Protein AF-A0A0R0M5F0-F1 (afdb_monomer_lite)

Secondary structure (DSSP, 8-state):
---HHHHHHHTBTSEEEEEES-SSS-EEEEEEEEE-TT--EEEESSSEEEE-GGGEEEEE--

Structure (mmCIF, N/CA/C/O backbone):
data_AF-A0A0R0M5F0-F1
#
_entry.id   AF-A0A0R0M5F0-F1
#
loop_
_atom_site.group_PDB
_atom_site.id
_atom_site.type_symbol
_atom_site.label_atom_id
_atom_site.label_alt_id
_atom_site.label_comp_id
_atom_site.label_asym_id
_atom_site.label_entity_id
_atom_site.label_seq_id
_atom_site.pdbx_PDB_ins_code
_atom_site.Cartn_x
_atom_site.Cartn_y
_atom_site.Cartn_z
_atom_site.occupancy
_atom_site.B_iso_or_equiv
_atom_site.auth_seq_id
_atom_site.auth_comp_id
_atom_site.auth_asym_id
_atom_site.auth_atom_id
_atom_site.pdbx_PDB_model_num
ATOM 1 N N . MET A 1 1 ? 6.310 -14.993 -12.903 1.00 60.25 1 MET A N 1
ATOM 2 C CA . MET A 1 1 ? 6.328 -13.882 -11.926 1.00 60.25 1 MET A CA 1
ATOM 3 C C . MET A 1 1 ? 4.922 -13.297 -11.906 1.00 60.25 1 MET A C 1
ATOM 5 O O . MET A 1 1 ? 4.387 -13.113 -12.992 1.00 60.25 1 MET A O 1
ATOM 9 N N . ARG A 1 2 ? 4.271 -13.118 -10.74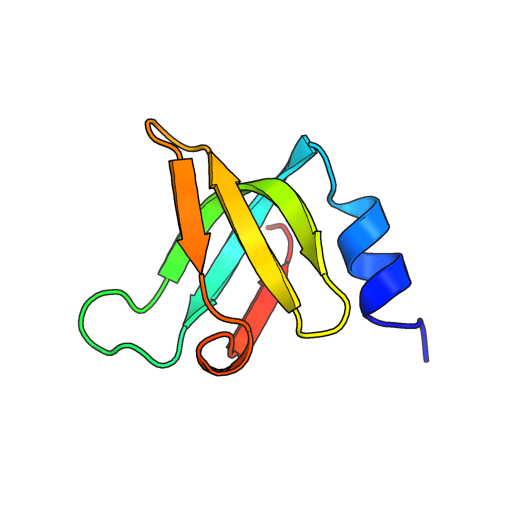6 1.00 74.12 2 ARG A N 1
ATOM 10 C CA . ARG A 1 2 ? 2.986 -12.389 -10.705 1.00 74.12 2 ARG A CA 1
ATOM 11 C C . ARG A 1 2 ? 3.275 -10.906 -10.938 1.00 74.12 2 ARG A C 1
ATOM 13 O O . ARG A 1 2 ? 4.278 -10.415 -10.432 1.00 74.12 2 ARG A O 1
ATOM 20 N N . ASP A 1 3 ? 2.423 -10.240 -11.708 1.00 91.81 3 ASP A N 1
ATOM 21 C CA . ASP A 1 3 ? 2.484 -8.791 -11.902 1.00 91.81 3 ASP A CA 1
ATOM 22 C C . ASP A 1 3 ? 2.307 -8.085 -10.538 1.00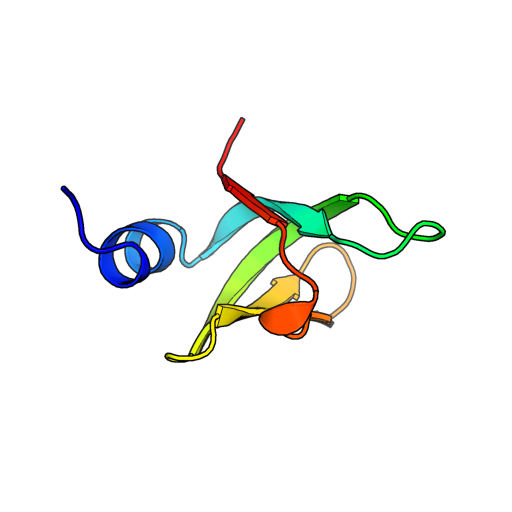 91.81 3 ASP A C 1
ATOM 24 O O . ASP A 1 3 ? 1.300 -8.337 -9.863 1.00 91.81 3 ASP A O 1
ATOM 28 N N . PRO A 1 4 ? 3.260 -7.241 -10.103 1.00 92.56 4 PRO A N 1
ATOM 29 C CA . PRO A 1 4 ? 3.161 -6.501 -8.848 1.00 92.56 4 PRO A CA 1
ATOM 30 C C . PRO A 1 4 ? 1.898 -5.640 -8.727 1.00 92.56 4 PRO A C 1
ATOM 32 O O . PRO A 1 4 ? 1.349 -5.532 -7.632 1.00 92.56 4 PRO A O 1
ATOM 35 N N . LEU A 1 5 ? 1.386 -5.075 -9.827 1.00 94.75 5 LEU A N 1
ATOM 36 C CA . LEU A 1 5 ? 0.149 -4.287 -9.807 1.00 94.75 5 LEU A CA 1
ATOM 37 C C . LEU A 1 5 ? -1.075 -5.173 -9.555 1.00 94.75 5 LEU A C 1
ATOM 39 O O . LEU A 1 5 ? -1.987 -4.779 -8.829 1.00 94.75 5 LEU A O 1
ATOM 43 N N . LEU A 1 6 ? -1.090 -6.398 -10.096 1.00 95.31 6 LEU A N 1
ATOM 44 C CA . LEU A 1 6 ? -2.145 -7.370 -9.790 1.00 95.31 6 LEU A CA 1
ATOM 45 C C . LEU A 1 6 ? -2.088 -7.822 -8.328 1.00 95.31 6 LEU A C 1
ATOM 47 O O . LEU A 1 6 ? -3.136 -8.035 -7.720 1.00 95.31 6 LEU A O 1
ATOM 51 N N . LEU A 1 7 ? -0.886 -7.945 -7.758 1.00 94.69 7 LEU A N 1
ATOM 52 C CA . LEU A 1 7 ? -0.719 -8.242 -6.337 1.00 94.69 7 LEU A CA 1
ATOM 53 C C . LEU A 1 7 ? -1.238 -7.091 -5.463 1.00 94.69 7 LEU A C 1
ATOM 55 O O . LEU A 1 7 ? -2.056 -7.330 -4.582 1.00 94.69 7 LEU A O 1
ATOM 59 N N . LEU A 1 8 ? -0.862 -5.845 -5.748 1.00 95.62 8 LEU A N 1
ATOM 60 C CA . LEU A 1 8 ? -1.384 -4.675 -5.03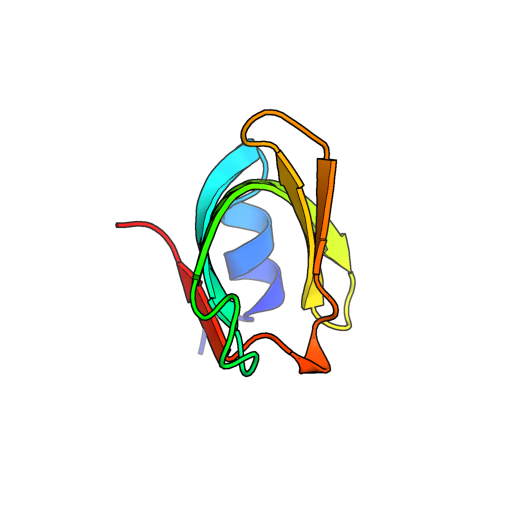0 1.00 95.62 8 LEU A CA 1
ATOM 61 C C . LEU A 1 8 ? -2.899 -4.530 -5.151 1.00 95.62 8 LEU A C 1
ATOM 63 O O . LEU A 1 8 ? -3.565 -4.193 -4.176 1.00 95.62 8 LEU A O 1
ATOM 67 N N . LYS A 1 9 ? -3.468 -4.867 -6.313 1.00 96.94 9 LYS A N 1
ATOM 68 C CA . LYS A 1 9 ? -4.922 -4.908 -6.492 1.00 96.94 9 LYS A CA 1
ATOM 69 C C . LYS A 1 9 ? -5.600 -5.873 -5.524 1.00 96.94 9 LYS A C 1
ATOM 71 O O . LYS A 1 9 ? -6.701 -5.582 -5.070 1.00 96.94 9 LYS A O 1
ATOM 76 N N . SER A 1 10 ? -4.951 -6.992 -5.198 1.00 96.19 10 SER A N 1
ATOM 77 C CA . SER A 1 10 ? -5.471 -7.948 -4.214 1.00 96.19 10 SER A CA 1
ATOM 78 C C . SER A 1 10 ? -5.413 -7.445 -2.768 1.00 96.19 10 SER A C 1
ATOM 80 O O . SER A 1 10 ? -6.081 -8.019 -1.920 1.00 96.19 10 SER A O 1
ATOM 82 N N . PHE A 1 11 ? -4.673 -6.365 -2.497 1.00 97.44 11 PHE A N 1
ATOM 83 C CA . PHE A 1 11 ? -4.589 -5.733 -1.179 1.00 97.44 11 PHE A CA 1
ATOM 84 C C . PHE A 1 11 ? -5.559 -4.554 -0.997 1.00 97.44 11 PHE A C 1
ATOM 86 O O . PHE A 1 11 ? -5.568 -3.935 0.063 1.00 97.44 11 PHE A O 1
ATOM 93 N N . LEU A 1 12 ? -6.364 -4.193 -2.004 1.00 97.81 12 LEU A N 1
ATOM 94 C CA . LEU A 1 12 ? -7.321 -3.089 -1.867 1.00 97.81 12 LEU A CA 1
ATOM 95 C C . LEU A 1 12 ? -8.316 -3.353 -0.730 1.00 97.81 12 LEU A C 1
ATOM 97 O O . LEU A 1 12 ? -8.924 -4.414 -0.662 1.00 97.81 12 LEU A O 1
ATOM 101 N N . SER A 1 13 ? -8.523 -2.338 0.109 1.00 97.25 13 SER A N 1
ATOM 102 C CA . SER A 1 13 ? -9.307 -2.363 1.354 1.00 97.25 13 SER A CA 1
ATOM 103 C C . SER A 1 13 ? -8.766 -3.279 2.456 1.00 97.25 13 SER A C 1
ATOM 105 O O . SER A 1 13 ? -9.378 -3.360 3.518 1.00 97.25 13 SER A O 1
ATOM 107 N N . GLU A 1 14 ? -7.605 -3.898 2.250 1.00 97.94 14 GLU A N 1
ATOM 108 C CA . GLU A 1 14 ? -6.929 -4.712 3.251 1.00 97.94 14 GLU A CA 1
ATOM 109 C C . GLU A 1 14 ? -5.853 -3.913 3.981 1.00 97.94 14 GLU A C 1
ATOM 111 O O . GLU A 1 14 ? -5.259 -2.970 3.444 1.00 97.94 14 GLU A O 1
ATOM 116 N N . LYS A 1 15 ? -5.565 -4.332 5.214 1.00 97.69 15 LYS A N 1
ATOM 117 C CA . LYS A 1 15 ? -4.460 -3.789 6.000 1.00 97.69 15 LYS A CA 1
ATOM 118 C C . LYS A 1 15 ? -3.129 -4.254 5.408 1.00 97.69 15 LYS A C 1
ATOM 120 O O . LYS A 1 15 ? -2.919 -5.451 5.223 1.00 97.69 15 LYS A O 1
ATOM 125 N N . VAL A 1 16 ? -2.231 -3.309 5.144 1.00 98.00 16 VAL A N 1
ATOM 126 C CA . VAL A 1 16 ? -0.885 -3.551 4.612 1.00 98.00 16 VAL A CA 1
ATOM 127 C C . VAL A 1 16 ? 0.180 -2.867 5.463 1.00 98.00 16 VAL A C 1
ATOM 129 O O . VAL A 1 16 ? -0.073 -1.840 6.097 1.00 98.00 16 VAL A O 1
ATOM 132 N N . THR A 1 17 ? 1.384 -3.425 5.421 1.00 97.44 17 THR A N 1
ATOM 133 C CA . THR A 1 17 ? 2.618 -2.821 5.925 1.00 97.44 17 THR A CA 1
ATOM 134 C C . THR A 1 17 ? 3.438 -2.325 4.739 1.00 97.44 17 THR A C 1
ATOM 136 O O . THR A 1 17 ? 3.692 -3.072 3.789 1.00 97.44 17 THR A O 1
ATOM 139 N N . VAL A 1 18 ? 3.866 -1.065 4.799 1.00 97.31 18 VAL A N 1
ATOM 140 C CA . VAL A 1 18 ? 4.678 -0.397 3.778 1.00 97.31 18 VAL A CA 1
ATOM 141 C C . VAL A 1 18 ? 5.996 0.037 4.401 1.00 97.31 18 VAL A C 1
ATOM 143 O O . VAL A 1 18 ? 5.988 0.815 5.350 1.00 97.31 18 VAL A O 1
ATOM 146 N N . PHE A 1 19 ? 7.125 -0.422 3.858 1.00 97.62 19 PHE A N 1
ATOM 147 C CA . PHE A 1 19 ? 8.441 0.109 4.227 1.00 97.62 19 PHE A CA 1
ATOM 148 C C . PHE A 1 19 ? 8.868 1.175 3.231 1.00 97.62 19 PHE A C 1
ATOM 150 O O . PHE A 1 19 ? 8.737 0.986 2.014 1.00 97.62 19 PHE A O 1
ATOM 157 N N . THR A 1 20 ? 9.410 2.274 3.748 1.00 96.62 20 THR A N 1
ATOM 158 C CA . THR A 1 20 ? 9.860 3.402 2.937 1.00 96.62 20 THR A CA 1
ATOM 159 C C . THR A 1 20 ? 11.369 3.628 3.059 1.00 96.62 20 THR A C 1
ATOM 161 O O . THR A 1 20 ? 12.037 3.073 3.928 1.00 96.62 20 THR A O 1
ATOM 164 N N . ARG A 1 21 ? 11.923 4.434 2.151 1.00 96.00 21 ARG A N 1
ATOM 165 C CA . ARG A 1 21 ? 13.315 4.908 2.183 1.00 96.00 21 ARG A CA 1
ATOM 166 C C . ARG A 1 21 ? 13.538 6.039 3.189 1.00 96.00 21 ARG A C 1
ATOM 168 O O . ARG A 1 21 ? 14.682 6.447 3.368 1.00 96.00 21 ARG A O 1
ATOM 175 N N . ASP A 1 22 ? 12.475 6.578 3.780 1.00 92.94 22 ASP A N 1
ATOM 176 C CA . ASP A 1 22 ? 12.570 7.649 4.765 1.00 92.94 22 ASP A CA 1
ATOM 177 C C . ASP A 1 22 ? 13.110 7.098 6.091 1.00 92.94 22 ASP A C 1
ATOM 179 O O . ASP A 1 22 ? 12.571 6.149 6.658 1.00 92.94 22 ASP A O 1
ATOM 183 N N . SER A 1 23 ? 14.192 7.695 6.586 1.00 87.94 23 SER A N 1
ATOM 184 C CA . SER A 1 23 ? 14.796 7.324 7.863 1.00 87.94 23 SER A CA 1
ATOM 185 C C . SER A 1 23 ? 13.967 7.754 9.073 1.00 87.94 23 SER A C 1
ATOM 187 O O . SER A 1 23 ? 14.107 7.146 10.132 1.00 87.94 23 SER A O 1
ATOM 189 N N . GLU A 1 24 ? 13.139 8.795 8.946 1.00 91.25 24 GLU A N 1
ATOM 190 C CA . GLU A 1 24 ? 12.277 9.270 10.036 1.00 91.25 24 GLU A CA 1
ATOM 191 C C . GLU A 1 24 ? 11.004 8.426 10.141 1.00 91.25 24 GLU A C 1
ATOM 193 O O . GLU A 1 24 ? 10.591 8.063 11.244 1.00 91.25 24 GLU A O 1
ATOM 198 N N . THR A 1 25 ? 10.436 8.040 8.993 1.00 87.62 25 THR A N 1
ATOM 199 C CA . THR A 1 25 ? 9.227 7.208 8.906 1.00 87.62 25 THR A CA 1
ATOM 200 C C . THR A 1 25 ? 9.488 5.918 8.110 1.00 87.62 25 THR A C 1
ATOM 202 O O . THR A 1 25 ? 8.991 5.747 6.989 1.00 87.62 25 THR A O 1
ATOM 205 N N . PRO A 1 26 ? 10.265 4.969 8.670 1.00 91.31 26 PRO A N 1
ATOM 206 C CA . PRO A 1 26 ? 10.747 3.804 7.927 1.00 91.31 26 PRO A CA 1
ATOM 207 C C . PRO A 1 26 ? 9.653 2.785 7.597 1.00 91.31 26 PRO A C 1
ATOM 209 O O . PRO A 1 26 ? 9.810 2.004 6.657 1.00 91.31 26 PRO A O 1
ATOM 212 N N . PHE A 1 27 ? 8.542 2.780 8.339 1.00 93.94 27 PHE A N 1
ATOM 213 C CA . PHE A 1 27 ? 7.397 1.927 8.043 1.00 93.94 27 PHE A CA 1
ATOM 214 C C . PHE A 1 27 ? 6.069 2.598 8.392 1.00 93.94 27 PHE A C 1
ATOM 216 O O . PHE A 1 27 ? 5.982 3.405 9.315 1.00 93.94 27 PHE A O 1
ATOM 223 N N . LEU A 1 28 ? 5.033 2.232 7.642 1.00 95.25 28 LEU A N 1
ATOM 224 C CA . LEU A 1 28 ? 3.655 2.682 7.801 1.00 95.25 28 LEU A CA 1
ATOM 225 C C . LEU A 1 28 ? 2.727 1.473 7.714 1.00 95.25 28 LEU A C 1
ATOM 227 O O . LEU A 1 28 ? 2.971 0.550 6.935 1.00 95.25 28 LEU A O 1
ATOM 231 N N . ILE A 1 29 ? 1.655 1.481 8.500 1.00 96.56 29 ILE A N 1
ATOM 232 C CA . ILE A 1 29 ? 0.645 0.425 8.496 1.00 96.56 29 ILE A CA 1
ATOM 233 C C . ILE A 1 29 ? -0.713 1.076 8.267 1.00 96.56 29 ILE A C 1
ATOM 235 O O . ILE A 1 29 ? -1.066 2.029 8.946 1.00 96.56 29 ILE A O 1
ATOM 239 N N . GLY A 1 30 ? -1.503 0.560 7.332 1.00 97.31 30 GLY A N 1
ATOM 240 C CA . GLY A 1 30 ? -2.832 1.105 7.066 1.00 97.31 30 GLY A CA 1
ATOM 241 C C . GLY A 1 30 ? -3.598 0.292 6.039 1.00 97.31 30 GLY A C 1
ATOM 242 O O . GLY A 1 30 ? -3.043 -0.593 5.396 1.00 97.31 30 GLY A O 1
ATOM 243 N N . ASN A 1 31 ? -4.886 0.581 5.887 1.00 98.19 31 ASN A N 1
ATOM 244 C CA . ASN A 1 31 ? -5.708 -0.033 4.850 1.00 98.19 31 ASN A CA 1
ATOM 245 C C . ASN A 1 31 ? -5.387 0.602 3.497 1.00 98.19 31 ASN A C 1
ATOM 247 O O . ASN A 1 31 ? -5.471 1.826 3.373 1.00 98.19 31 ASN A O 1
ATOM 251 N N . LEU A 1 32 ? -5.040 -0.202 2.491 1.00 98.38 32 LEU A N 1
ATOM 252 C CA . LEU A 1 32 ? -4.756 0.299 1.147 1.00 98.38 32 LEU A CA 1
ATOM 253 C C . LEU A 1 32 ? -6.058 0.702 0.449 1.00 98.38 32 LEU A C 1
ATOM 255 O O . LEU A 1 32 ? -6.866 -0.147 0.088 1.00 98.38 32 LEU A O 1
ATOM 259 N N . LEU A 1 33 ? -6.263 1.994 0.222 1.00 98.44 33 LEU A N 1
ATOM 260 C CA . LEU A 1 33 ? -7.479 2.503 -0.414 1.00 98.44 33 LEU A CA 1
ATOM 261 C C . LEU A 1 33 ? -7.350 2.604 -1.934 1.00 98.44 33 LEU A C 1
ATOM 263 O O . LEU A 1 33 ? -8.304 2.316 -2.655 1.00 98.44 33 LEU A O 1
ATOM 267 N N . ALA A 1 34 ? -6.187 3.033 -2.421 1.00 98.44 34 ALA A N 1
ATOM 268 C CA . ALA A 1 34 ? -5.931 3.234 -3.842 1.00 98.44 34 ALA A CA 1
ATOM 269 C C . ALA A 1 34 ? -4.433 3.173 -4.152 1.00 98.44 34 ALA A C 1
ATOM 271 O O . ALA A 1 34 ? -3.598 3.425 -3.280 1.00 98.44 34 ALA A O 1
ATOM 272 N N . PHE A 1 35 ? -4.116 2.880 -5.412 1.00 98.50 35 PHE A N 1
ATOM 273 C CA . PHE A 1 35 ? -2.774 2.997 -5.967 1.00 98.50 35 PHE A CA 1
ATOM 274 C C . PHE A 1 35 ? -2.818 3.315 -7.464 1.00 98.50 35 PHE A C 1
ATOM 276 O O . PHE A 1 35 ? -3.864 3.163 -8.100 1.00 98.50 35 PHE A O 1
ATOM 283 N N . ASP A 1 36 ? -1.683 3.731 -8.020 1.00 98.12 36 ASP A N 1
ATOM 284 C CA . ASP A 1 36 ? -1.498 3.940 -9.456 1.00 98.12 36 ASP A CA 1
ATOM 285 C C . ASP A 1 36 ? -0.360 3.080 -10.038 1.00 98.12 36 ASP A C 1
ATOM 287 O O . ASP A 1 36 ? 0.301 2.304 -9.345 1.00 98.12 36 ASP A O 1
ATOM 291 N N . GLU A 1 37 ? -0.131 3.211 -11.343 1.00 97.12 37 GLU A N 1
ATOM 292 C CA . GLU A 1 37 ? 0.926 2.513 -12.088 1.00 97.12 37 GLU A CA 1
ATOM 293 C C . GLU A 1 37 ? 2.356 2.873 -11.655 1.00 97.12 37 GLU A C 1
ATOM 295 O O . GLU A 1 37 ? 3.294 2.134 -11.954 1.00 97.12 37 GLU A O 1
ATOM 300 N N . HIS A 1 38 ? 2.529 3.978 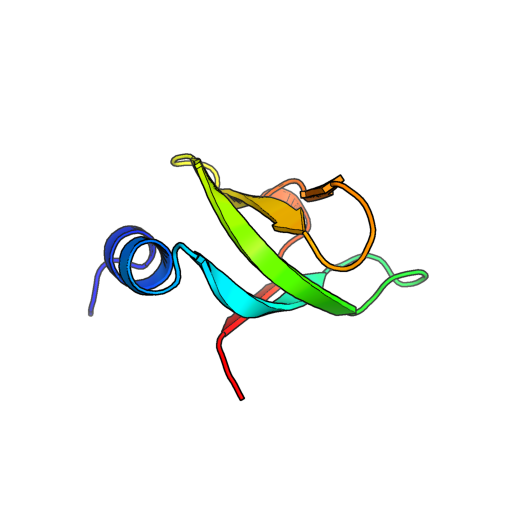-10.927 1.00 97.44 38 HIS A N 1
ATOM 301 C CA . HIS A 1 38 ? 3.803 4.391 -10.343 1.00 97.44 38 HIS A CA 1
ATOM 302 C C . HIS A 1 38 ? 3.981 3.891 -8.909 1.00 97.44 38 HIS A C 1
ATOM 304 O O . HIS A 1 38 ? 4.984 4.225 -8.278 1.00 97.44 38 HIS A O 1
ATOM 310 N N . PHE A 1 39 ? 3.043 3.083 -8.403 1.00 97.81 39 PHE A N 1
ATOM 311 C CA . PHE A 1 39 ? 3.017 2.580 -7.033 1.00 97.81 39 PHE A CA 1
ATOM 312 C C . PHE A 1 39 ? 2.846 3.675 -5.976 1.00 97.81 39 PHE A C 1
ATOM 314 O O . PHE A 1 39 ? 3.195 3.462 -4.817 1.00 97.81 39 PHE A O 1
ATOM 321 N N . ASN A 1 40 ? 2.290 4.838 -6.330 1.00 98.38 40 ASN A N 1
ATOM 322 C CA . ASN A 1 40 ? 1.823 5.771 -5.308 1.00 98.38 40 ASN A CA 1
ATOM 323 C C . ASN A 1 40 ? 0.683 5.105 -4.535 1.00 98.38 40 ASN A C 1
ATOM 325 O O . ASN A 1 40 ? -0.196 4.511 -5.154 1.00 98.38 40 ASN A O 1
ATOM 329 N N . LEU A 1 41 ? 0.689 5.192 -3.205 1.00 98.25 41 LEU A N 1
ATOM 330 C CA . LEU A 1 41 ? -0.318 4.553 -2.354 1.00 98.25 41 LEU A CA 1
ATOM 331 C C . LEU A 1 41 ? -1.113 5.589 -1.572 1.00 98.25 41 LEU A C 1
ATOM 333 O O . LEU A 1 41 ? -0.556 6.566 -1.070 1.00 98.25 41 LEU A O 1
ATOM 337 N N . ILE A 1 42 ? -2.402 5.310 -1.404 1.00 98.38 42 ILE A N 1
ATOM 338 C CA . ILE A 1 42 ? -3.269 5.973 -0.433 1.00 98.38 42 ILE A CA 1
ATOM 339 C C . ILE A 1 42 ? -3.600 4.966 0.666 1.00 98.38 42 ILE A C 1
ATOM 341 O O . 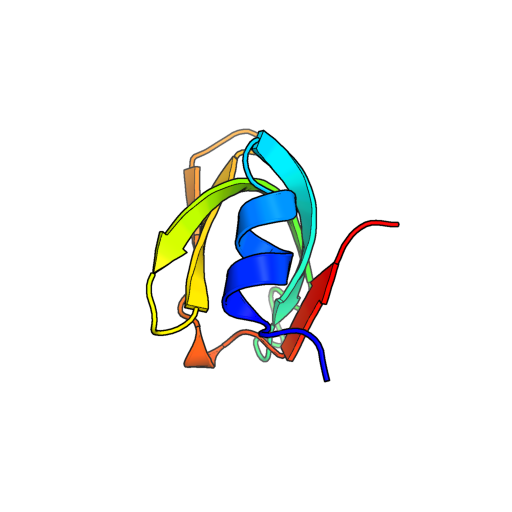ILE A 1 42 ? -4.238 3.948 0.393 1.00 98.38 42 ILE A O 1
ATOM 345 N N . LEU A 1 43 ? -3.181 5.250 1.899 1.00 98.12 43 LEU A N 1
ATOM 346 C CA . LEU A 1 43 ? -3.464 4.435 3.080 1.00 98.12 43 LEU A CA 1
ATOM 347 C C . LEU A 1 43 ? -4.428 5.147 4.032 1.00 98.12 43 LEU A C 1
ATOM 349 O O . LEU A 1 43 ? -4.456 6.376 4.096 1.00 98.12 43 LEU A O 1
ATOM 353 N N . TYR A 1 44 ? -5.166 4.367 4.821 1.00 97.69 44 TYR A N 1
ATOM 354 C CA . TYR A 1 44 ? -5.930 4.859 5.967 1.00 97.69 44 TYR A CA 1
ATOM 355 C C . TYR A 1 44 ? -5.638 4.047 7.233 1.00 97.69 44 TYR A C 1
ATOM 357 O O . TYR A 1 44 ? -5.863 2.838 7.263 1.00 97.69 44 TYR A O 1
ATOM 365 N N . GLU A 1 45 ? -5.184 4.717 8.292 1.00 91.38 45 GLU A N 1
ATOM 366 C CA . GLU A 1 45 ? -5.005 4.127 9.634 1.00 91.38 45 GLU A CA 1
ATOM 367 C C . GLU A 1 45 ? -5.817 4.894 10.691 1.00 91.38 45 GLU A C 1
ATOM 369 O O . GLU A 1 45 ? -6.555 4.308 11.483 1.00 91.38 45 GLU A O 1
ATOM 374 N N . LYS A 1 46 ? -5.723 6.225 10.656 1.00 94.38 46 LYS A N 1
ATOM 375 C CA . LYS A 1 46 ? -6.516 7.195 11.441 1.00 94.38 46 LYS A CA 1
ATOM 376 C C . LYS A 1 46 ? -6.810 8.457 10.633 1.00 94.38 46 LYS A C 1
ATOM 378 O O . LYS A 1 46 ? -7.827 9.112 10.830 1.00 94.38 46 LYS A O 1
ATOM 383 N N . GLU A 1 47 ? -5.913 8.755 9.706 1.00 96.31 47 GLU A N 1
ATOM 384 C CA . GLU A 1 47 ? -6.025 9.774 8.678 1.00 96.31 47 GLU A CA 1
ATOM 385 C C . GLU A 1 47 ? -5.618 9.182 7.324 1.00 96.31 47 GLU A C 1
ATOM 387 O O . GLU A 1 47 ? -5.128 8.049 7.250 1.00 96.31 47 GLU A O 1
ATOM 392 N N . ILE A 1 48 ? -5.863 9.938 6.256 1.00 97.62 48 ILE A N 1
ATOM 393 C CA . ILE A 1 48 ? -5.453 9.564 4.905 1.00 97.62 48 ILE A CA 1
ATOM 394 C C . ILE A 1 48 ? -3.980 9.928 4.729 1.00 97.62 48 ILE A C 1
ATOM 396 O O . ILE A 1 48 ? -3.605 11.088 4.884 1.00 97.62 48 ILE A O 1
ATOM 400 N N . ILE A 1 49 ? -3.166 8.947 4.353 1.00 96.56 49 ILE A N 1
ATOM 401 C CA . ILE A 1 49 ? -1.732 9.107 4.117 1.00 96.56 49 ILE A CA 1
ATOM 402 C C . ILE A 1 49 ? -1.455 8.812 2.645 1.00 96.56 49 ILE A C 1
ATOM 404 O O . ILE A 1 49 ? -1.859 7.768 2.133 1.00 96.56 49 ILE A O 1
ATOM 408 N N . MET A 1 50 ? -0.752 9.718 1.965 1.00 97.06 50 MET A N 1
ATOM 409 C CA . MET A 1 50 ? -0.264 9.497 0.604 1.00 97.06 50 MET A CA 1
ATOM 410 C C . MET A 1 50 ? 1.235 9.209 0.632 1.00 97.06 50 MET A C 1
ATOM 412 O O . MET A 1 50 ? 2.009 9.998 1.171 1.00 97.06 50 MET A O 1
ATOM 416 N N . ILE A 1 51 ? 1.648 8.112 0.001 1.00 96.94 51 ILE A N 1
ATOM 417 C CA . ILE A 1 51 ? 3.050 7.702 -0.105 1.00 96.94 51 ILE A CA 1
ATOM 418 C C . ILE A 1 51 ? 3.435 7.689 -1.580 1.00 96.94 51 ILE A C 1
ATOM 420 O O . ILE A 1 51 ? 2.765 7.051 -2.393 1.00 96.94 51 ILE A O 1
ATOM 424 N N . LYS A 1 52 ? 4.524 8.376 -1.931 1.00 97.38 52 LYS A N 1
ATOM 425 C CA . LYS A 1 52 ? 5.063 8.334 -3.294 1.00 97.38 52 LYS A CA 1
ATOM 426 C C . LYS A 1 52 ? 5.732 6.992 -3.568 1.00 97.38 52 LYS A C 1
ATOM 428 O O . LYS A 1 52 ? 6.552 6.554 -2.764 1.00 97.38 52 LYS A O 1
ATOM 433 N N . GLY A 1 53 ? 5.470 6.395 -4.726 1.00 97.31 53 GLY A N 1
ATOM 434 C CA . GLY A 1 53 ? 6.012 5.082 -5.086 1.00 97.31 53 GLY A CA 1
ATOM 435 C C . GLY A 1 53 ? 7.542 5.013 -5.080 1.00 97.31 53 GLY A C 1
ATOM 436 O O . GLY A 1 53 ? 8.110 4.010 -4.663 1.00 97.31 53 GLY A O 1
ATOM 437 N N . GLU A 1 54 ? 8.232 6.106 -5.426 1.00 97.38 54 GLU A N 1
ATOM 438 C CA . GLU A 1 54 ? 9.705 6.192 -5.384 1.00 97.38 54 GLU A CA 1
ATOM 439 C C . GLU A 1 54 ? 10.304 6.037 -3.975 1.00 97.38 54 GLU A C 1
ATOM 441 O O . GLU A 1 54 ? 11.479 5.681 -3.827 1.00 97.38 54 GLU A O 1
ATOM 446 N N . MET A 1 55 ? 9.493 6.290 -2.944 1.00 97.44 55 MET A N 1
ATOM 447 C CA . MET A 1 55 ? 9.873 6.132 -1.545 1.00 97.44 55 MET A CA 1
ATOM 448 C C . MET A 1 55 ? 9.643 4.711 -1.047 1.00 97.44 55 MET A C 1
ATOM 450 O O . MET A 1 55 ? 10.170 4.366 0.003 1.00 97.44 55 MET A O 1
ATOM 454 N N . ILE A 1 56 ? 8.884 3.881 -1.760 1.00 97.12 56 ILE A N 1
ATOM 455 C CA . ILE A 1 56 ? 8.474 2.559 -1.289 1.00 97.12 56 ILE A CA 1
ATOM 456 C C . ILE A 1 56 ? 9.557 1.530 -1.600 1.00 97.12 56 ILE A C 1
ATOM 458 O O . ILE A 1 56 ? 10.086 1.450 -2.709 1.00 97.12 56 ILE A O 1
ATOM 462 N N . VAL A 1 57 ? 9.884 0.722 -0.596 1.00 97.00 57 VAL A N 1
ATOM 463 C CA . VAL A 1 57 ? 10.819 -0.405 -0.710 1.00 97.00 57 VAL A CA 1
ATOM 464 C C . VAL A 1 57 ? 10.069 -1.734 -0.680 1.00 97.00 57 VAL A C 1
ATOM 466 O O . VAL A 1 57 ? 10.459 -2.678 -1.363 1.00 97.00 57 VAL A O 1
ATOM 469 N N . TYR A 1 58 ? 8.982 -1.809 0.088 1.00 96.38 58 TYR A N 1
ATOM 470 C CA . TYR A 1 58 ? 8.189 -3.022 0.255 1.00 96.38 58 TYR A CA 1
ATOM 471 C C . TYR A 1 58 ? 6.734 -2.685 0.567 1.00 96.38 58 TYR A C 1
ATOM 473 O O . TYR A 1 58 ? 6.463 -1.733 1.299 1.00 96.38 58 TYR A O 1
ATOM 481 N N . VAL A 1 59 ? 5.821 -3.520 0.066 1.00 96.88 59 VAL A N 1
ATOM 482 C CA . VAL A 1 59 ? 4.409 -3.559 0.460 1.00 96.88 59 VAL A CA 1
ATOM 483 C C . VAL A 1 59 ? 4.011 -5.015 0.655 1.00 96.88 59 VAL A C 1
ATOM 485 O O . VAL A 1 59 ? 4.275 -5.847 -0.214 1.00 96.88 59 VAL A O 1
ATOM 488 N N . GLY A 1 60 ? 3.341 -5.322 1.75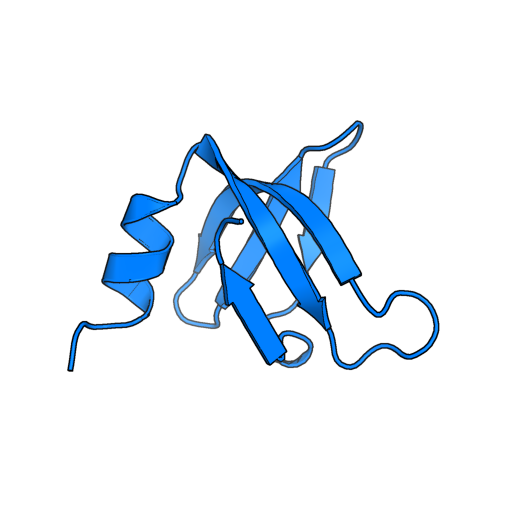9 1.00 95.31 60 GLY A N 1
ATOM 489 C CA . GLY A 1 60 ? 2.825 -6.662 2.008 1.00 95.31 60 GLY A CA 1
ATOM 490 C C . GLY A 1 60 ? 1.852 -6.709 3.173 1.00 95.31 60 GLY A C 1
ATOM 491 O O . GLY A 1 60 ? 1.501 -5.683 3.749 1.00 95.31 60 GLY A O 1
ATOM 492 N N . GLN A 1 61 ? 1.429 -7.919 3.507 1.00 89.31 61 GLN A N 1
ATOM 493 C CA . GLN A 1 61 ? 0.591 -8.226 4.660 1.00 89.31 61 GLN A CA 1
ATOM 494 C C . GLN A 1 61 ? 1.423 -9.113 5.592 1.00 89.31 61 GLN A C 1
ATOM 496 O O . GLN A 1 61 ? 2.142 -9.987 5.100 1.00 89.31 61 GLN A O 1
ATOM 501 N N . GLU A 1 62 ? 1.380 -8.852 6.897 1.00 66.75 62 GLU A N 1
ATOM 502 C CA . GLU A 1 62 ? 1.802 -9.841 7.901 1.00 66.75 62 GLU A CA 1
ATOM 503 C C . GLU A 1 62 ? 0.675 -10.842 8.161 1.00 66.75 62 GLU A C 1
ATOM 505 O O . GLU A 1 62 ? -0.500 -10.403 8.189 1.00 66.75 62 GLU A O 1
#

Foldseek 3Di:
DDDVVVVVVVQAQHWKKWAFQDPVPRIDIFRFHDADPQGWTWGDDPDTDTDGSNGTDDMDDD

Radius of gyration: 10.71 Å; chains: 1; bounding box: 24×24×24 Å

pLDDT: mean 94.67, std 6.84, range [60.25, 98.5]

Organism: NCBI:txid146866

Sequence (62 aa):
MRDPLLLLKSFLSEKVTVFTRDSETPFLIGNLLAFDEHFNLILYEKEIIMIKGEMIVYVGQE

InterPro domains:
  IPR001163 Sm domain, eukaryotic/archaea-type [PF01423] (7-54)
  IPR001163 Sm domain, eukaryotic/archaea-type [SM00651] (6-61)
  IPR010920 LSM domain superfamily [SSF50182] (2-60)